Protein AF-A0A1L5KM93-F1 (afdb_monomer_lite)

pLDDT: mean 81.87, std 17.28, range [39.25, 98.19]

Sequence (45 aa):
MSVIETATVPLAQQQADALLNVKDLRVTFSTPDGDVTAVNDLNFS

Secondary structure (DSSP, 8-state):
----------HHHHHHH-S--EEEEEEEEEETTEEEEEEEEEEE-

Structure (mmCIF, N/CA/C/O backbone):
data_AF-A0A1L5KM93-F1
#
_entry.id   AF-A0A1L5KM93-F1
#
loop_
_atom_site.group_PDB
_atom_site.id
_atom_site.type_symbol
_atom_site.label_atom_id
_atom_site.label_alt_id
_atom_site.label_comp_id
_atom_site.label_asym_id
_atom_site.label_entity_id
_atom_site.label_seq_id
_atom_site.pdbx_PDB_ins_code
_atom_site.Cartn_x
_atom_site.Cartn_y
_atom_site.Cartn_z
_atom_site.occupancy
_atom_site.B_iso_or_equiv
_atom_site.auth_seq_id
_atom_site.auth_comp_id
_atom_site.auth_asym_id
_atom_site.auth_atom_id
_atom_site.pdbx_PDB_model_num
ATOM 1 N N . MET A 1 1 ? 12.606 -19.810 31.561 1.00 39.25 1 MET A N 1
ATOM 2 C CA . MET A 1 1 ? 12.771 -18.743 30.550 1.00 39.25 1 MET A CA 1
ATOM 3 C C . MET A 1 1 ? 11.450 -18.660 29.797 1.00 39.25 1 MET A C 1
ATOM 5 O O . MET A 1 1 ? 10.966 -19.710 29.399 1.00 39.25 1 MET A O 1
ATOM 9 N N . SER A 1 2 ? 10.818 -17.482 29.783 1.00 51.47 2 SER A N 1
ATOM 10 C CA . SER A 1 2 ? 9.385 -17.265 29.523 1.00 51.47 2 SER A CA 1
ATOM 11 C C . SER A 1 2 ? 8.855 -17.845 28.218 1.00 51.47 2 SER A C 1
ATOM 13 O O . SER A 1 2 ? 9.408 -17.605 27.148 1.00 51.47 2 SER A O 1
ATOM 15 N N . VAL A 1 3 ? 7.708 -18.511 28.328 1.00 58.47 3 VAL A N 1
ATOM 16 C CA . VAL A 1 3 ? 6.752 -18.657 27.234 1.00 58.47 3 VAL A CA 1
ATOM 17 C C . VAL A 1 3 ? 6.199 -17.265 26.931 1.00 58.47 3 VAL A C 1
ATOM 19 O O . VAL A 1 3 ? 5.689 -16.591 27.822 1.00 58.47 3 VAL A O 1
ATOM 22 N N . ILE A 1 4 ? 6.366 -16.779 25.705 1.00 60.41 4 ILE A N 1
ATOM 23 C CA . ILE A 1 4 ? 5.598 -15.620 25.256 1.00 60.41 4 ILE A CA 1
ATOM 24 C C . ILE A 1 4 ? 4.175 -16.109 24.980 1.00 60.41 4 ILE A C 1
ATOM 26 O O . ILE A 1 4 ? 3.903 -16.734 23.960 1.00 60.41 4 ILE A O 1
ATOM 30 N N . GLU A 1 5 ? 3.268 -15.880 25.926 1.00 59.06 5 GLU A N 1
ATOM 31 C CA . GLU A 1 5 ? 1.834 -16.004 25.680 1.00 59.06 5 GLU A CA 1
ATOM 32 C C . GLU A 1 5 ? 1.437 -14.948 24.646 1.00 59.06 5 GLU A C 1
ATOM 34 O O . GLU A 1 5 ? 1.365 -13.754 24.935 1.00 59.06 5 GLU A O 1
ATOM 39 N N . THR A 1 6 ? 1.200 -15.378 23.407 1.00 59.41 6 THR A N 1
ATOM 40 C CA . THR A 1 6 ? 0.476 -14.568 22.429 1.00 59.41 6 THR A CA 1
ATOM 41 C C . THR A 1 6 ? -0.981 -14.518 22.878 1.00 59.41 6 THR A C 1
ATOM 43 O O . THR A 1 6 ? -1.778 -15.387 22.531 1.00 59.41 6 THR A O 1
ATOM 46 N N . ALA A 1 7 ? -1.320 -13.531 23.708 1.00 59.94 7 ALA A N 1
ATOM 47 C CA . ALA A 1 7 ? -2.706 -13.232 24.033 1.00 59.94 7 ALA A CA 1
ATOM 48 C C . ALA A 1 7 ? -3.425 -12.872 22.726 1.00 59.94 7 ALA A C 1
ATOM 50 O O . ALA A 1 7 ? -3.130 -11.860 22.092 1.00 59.94 7 ALA A O 1
ATOM 51 N N . THR A 1 8 ? -4.329 -13.743 22.286 1.00 61.03 8 THR A N 1
ATOM 52 C CA . THR A 1 8 ? -5.196 -13.489 21.138 1.00 61.03 8 THR A CA 1
ATOM 53 C C . THR A 1 8 ? -6.209 -12.431 21.552 1.00 61.03 8 THR A C 1
ATOM 55 O O . THR A 1 8 ? -7.214 -12.716 22.200 1.00 61.03 8 THR A O 1
ATOM 58 N N . VAL A 1 9 ? -5.906 -11.173 21.239 1.00 61.84 9 VAL A N 1
ATOM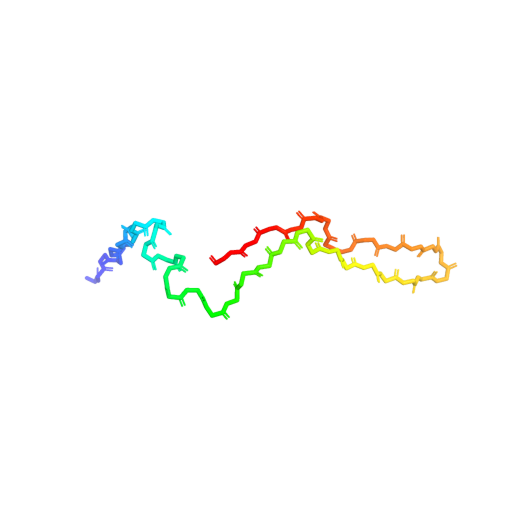 59 C CA . VAL A 1 9 ? -6.845 -10.071 21.444 1.00 61.84 9 VAL A CA 1
ATOM 60 C C . VAL A 1 9 ? -8.021 -10.282 20.483 1.00 61.84 9 VAL A C 1
ATOM 62 O O . VAL A 1 9 ? -7.793 -10.572 19.306 1.00 61.84 9 VAL A O 1
ATOM 65 N N . PRO A 1 10 ? -9.281 -10.176 20.935 1.00 66.44 10 PRO A N 1
ATOM 66 C CA . PRO A 1 10 ? -10.424 -10.278 20.039 1.00 66.44 10 PRO A CA 1
ATOM 67 C C . PRO A 1 10 ? -10.319 -9.236 18.919 1.00 66.44 10 PRO A C 1
ATOM 69 O O . PRO A 1 10 ? -10.096 -8.058 19.192 1.00 66.44 10 PRO A O 1
ATOM 72 N N . LEU A 1 11 ? -10.526 -9.653 17.666 1.00 63.53 11 LEU A N 1
ATOM 73 C CA . LEU A 1 11 ? -10.443 -8.801 16.465 1.00 63.53 11 LEU A CA 1
ATOM 74 C C . LEU A 1 11 ? -11.235 -7.483 16.589 1.00 63.53 11 LEU A C 1
ATOM 76 O O . LEU A 1 11 ? -10.809 -6.450 16.084 1.00 63.53 11 LEU A O 1
ATOM 80 N N . ALA A 1 12 ? -12.358 -7.504 17.312 1.00 62.75 12 ALA A N 1
ATOM 81 C CA . ALA A 1 12 ? -13.179 -6.322 17.574 1.00 62.75 12 ALA A CA 1
ATOM 82 C C . ALA A 1 12 ? -12.495 -5.283 18.487 1.00 62.75 12 ALA A C 1
ATOM 84 O O . ALA A 1 12 ? -12.723 -4.088 18.328 1.00 62.75 12 ALA A O 1
ATOM 85 N N . GLN A 1 13 ? -11.648 -5.720 19.424 1.00 63.84 13 GLN A N 1
ATOM 86 C CA . GLN A 1 13 ? -10.838 -4.827 20.258 1.00 63.84 13 GLN A CA 1
ATOM 87 C C . GLN A 1 13 ? -9.630 -4.294 19.478 1.00 63.84 13 GLN A C 1
ATOM 89 O O . GLN A 1 13 ? -9.352 -3.104 19.558 1.00 63.84 13 GLN A O 1
ATOM 94 N N . GLN A 1 14 ? -8.995 -5.118 18.631 1.00 63.75 14 GLN A N 1
ATOM 95 C CA . GLN A 1 14 ? -7.960 -4.637 17.700 1.00 63.75 14 GLN A CA 1
ATOM 96 C C . GLN A 1 14 ? -8.478 -3.527 16.774 1.00 63.75 14 GLN A C 1
ATOM 98 O O . GLN A 1 14 ? -7.767 -2.559 16.545 1.00 63.75 14 GLN A O 1
ATOM 103 N N . GLN A 1 15 ? -9.721 -3.626 16.293 1.00 64.38 15 GLN A N 1
ATOM 104 C CA . GLN A 1 15 ? -10.348 -2.588 15.465 1.00 64.38 15 GLN A CA 1
ATOM 105 C C . GLN A 1 15 ? -10.737 -1.317 16.224 1.00 64.38 15 GLN A C 1
ATOM 107 O O . GLN A 1 15 ? -10.806 -0.254 15.615 1.00 64.38 15 GLN A O 1
ATOM 112 N N . ALA A 1 16 ? -11.007 -1.405 17.527 1.00 68.12 16 ALA A N 1
ATOM 113 C CA . ALA A 1 16 ? -11.295 -0.229 18.346 1.00 68.12 16 ALA A CA 1
ATOM 114 C C . ALA A 1 16 ? -10.022 0.578 18.658 1.00 68.12 16 ALA A C 1
ATOM 116 O O . ALA A 1 16 ? -10.081 1.803 18.733 1.00 68.12 16 ALA A O 1
ATOM 117 N N . ASP A 1 17 ? -8.882 -0.109 18.785 1.00 72.12 17 ASP A N 1
ATOM 118 C CA . ASP A 1 17 ? -7.559 0.492 19.004 1.00 72.12 17 ASP A CA 1
ATOM 119 C C . ASP A 1 17 ? -6.811 0.811 17.693 1.00 72.12 17 ASP A C 1
ATOM 121 O O . ASP A 1 17 ? -5.745 1.435 17.706 1.00 72.12 17 ASP A O 1
ATOM 125 N N . ALA A 1 18 ? -7.362 0.395 16.551 1.00 77.50 18 ALA A N 1
ATOM 126 C CA . ALA A 1 18 ? -6.818 0.654 15.229 1.00 77.50 18 ALA A CA 1
ATOM 127 C C . ALA A 1 18 ? -6.768 2.160 14.946 1.00 77.50 18 ALA A C 1
ATOM 129 O O . ALA A 1 18 ? -7.784 2.809 14.694 1.00 77.50 18 ALA A O 1
ATOM 130 N N . LEU A 1 19 ? -5.559 2.723 14.929 1.00 89.06 19 LEU A N 1
ATOM 131 C CA . LEU A 1 19 ? -5.351 4.132 14.580 1.00 89.06 19 LEU A CA 1
ATOM 132 C C . LEU A 1 19 ? -5.620 4.413 13.097 1.00 89.06 19 LEU A C 1
ATOM 134 O O . LEU A 1 19 ? -5.832 5.564 12.715 1.00 89.06 19 LEU A O 1
ATOM 138 N N . LEU A 1 20 ? -5.585 3.376 12.257 1.00 89.19 20 LEU A N 1
ATOM 139 C CA . LEU A 1 20 ? -5.781 3.505 10.826 1.00 89.19 20 LEU A CA 1
ATOM 140 C C . LEU A 1 20 ? -6.558 2.312 10.279 1.00 89.19 20 LEU A C 1
ATOM 142 O O . LEU A 1 20 ? -6.136 1.172 10.400 1.00 89.19 20 LEU A O 1
ATOM 146 N N . ASN A 1 21 ? -7.662 2.609 9.605 1.00 89.00 21 ASN A N 1
ATOM 147 C CA . ASN A 1 21 ? -8.409 1.640 8.819 1.00 89.00 21 ASN A CA 1
ATOM 148 C C . ASN A 1 21 ? -8.091 1.878 7.342 1.00 89.00 21 ASN A C 1
ATOM 150 O O . ASN A 1 21 ? -8.464 2.913 6.783 1.00 89.00 21 ASN A O 1
ATOM 154 N N . VAL A 1 22 ? -7.387 0.938 6.723 1.00 92.75 22 VAL A N 1
ATOM 155 C CA . VAL A 1 22 ? -6.968 1.011 5.325 1.00 92.75 22 VAL A CA 1
ATOM 156 C C . VAL A 1 22 ? -7.716 -0.032 4.521 1.00 92.75 22 VAL A C 1
ATOM 158 O O . VAL A 1 22 ? -7.726 -1.216 4.858 1.00 92.75 22 VAL A O 1
ATOM 161 N N . LYS A 1 23 ? -8.300 0.418 3.413 1.00 95.2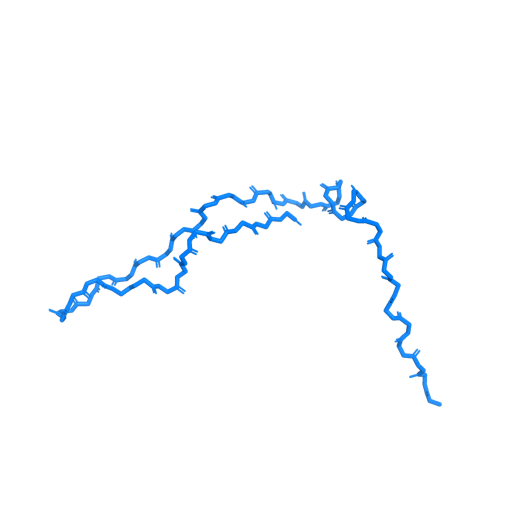5 23 LYS A N 1
ATOM 162 C CA . LYS A 1 23 ? -8.966 -0.451 2.454 1.00 95.25 23 LYS A CA 1
ATOM 163 C C . LYS A 1 23 ? -8.351 -0.320 1.079 1.00 95.25 23 LYS A C 1
ATOM 165 O O . LYS A 1 23 ? -7.996 0.785 0.674 1.00 95.25 23 LYS A O 1
ATOM 170 N N . ASP A 1 24 ? -8.249 -1.458 0.403 1.00 96.50 24 ASP A N 1
ATOM 171 C CA . ASP A 1 24 ? -7.844 -1.572 -0.998 1.00 96.50 24 ASP A CA 1
ATOM 172 C C . ASP A 1 24 ? -6.542 -0.815 -1.316 1.00 96.50 24 ASP A C 1
ATOM 174 O O . ASP A 1 24 ? -6.399 -0.173 -2.359 1.00 96.50 24 ASP A O 1
ATOM 178 N N . LEU A 1 25 ? -5.569 -0.868 -0.396 1.00 97.06 25 LEU A N 1
ATOM 179 C CA . LEU A 1 25 ? -4.288 -0.205 -0.592 1.00 97.06 25 LEU A CA 1
ATOM 180 C C . LEU A 1 25 ? -3.559 -0.847 -1.766 1.00 97.06 25 LEU A C 1
ATOM 182 O O . LEU A 1 25 ? -3.175 -2.018 -1.723 1.00 97.06 25 LEU A O 1
ATOM 186 N N . ARG A 1 26 ? -3.306 -0.029 -2.781 1.00 98.00 26 ARG A N 1
ATOM 187 C CA . ARG A 1 26 ? -2.476 -0.362 -3.928 1.00 98.00 26 ARG A CA 1
ATOM 188 C C . ARG A 1 26 ? -1.273 0.559 -3.968 1.00 98.00 26 ARG A C 1
ATOM 190 O O . ARG A 1 26 ? -1.404 1.775 -3.849 1.00 98.00 26 ARG A O 1
ATOM 197 N N . VAL A 1 27 ? -0.105 -0.032 -4.175 1.00 97.69 27 VAL A N 1
ATOM 198 C CA . VAL A 1 27 ? 1.134 0.712 -4.387 1.00 97.69 27 VAL A CA 1
ATOM 199 C C . VAL A 1 27 ? 1.766 0.210 -5.668 1.00 97.69 27 VAL A C 1
ATOM 201 O O . VAL A 1 27 ? 2.111 -0.970 -5.779 1.00 97.69 27 VAL A O 1
ATOM 204 N N . THR A 1 28 ? 1.921 1.123 -6.618 1.00 98.00 28 THR A N 1
ATOM 205 C CA . THR A 1 28 ? 2.502 0.859 -7.930 1.00 98.00 28 THR A CA 1
ATOM 206 C C . THR A 1 28 ? 3.663 1.814 -8.150 1.00 98.00 28 THR A C 1
ATOM 208 O O . THR A 1 28 ? 3.554 3.011 -7.892 1.00 98.00 28 THR A O 1
ATOM 211 N N . PHE A 1 29 ? 4.779 1.267 -8.615 1.00 98.19 29 PHE A N 1
ATOM 212 C CA . PHE A 1 29 ? 5.962 2.015 -9.003 1.00 98.19 29 PHE A CA 1
ATOM 213 C C . PHE A 1 29 ? 6.113 1.938 -10.513 1.00 98.19 29 PHE A C 1
ATOM 215 O O . PHE A 1 29 ? 6.165 0.842 -11.071 1.00 98.19 29 PHE A O 1
ATOM 222 N N . SER A 1 30 ? 6.225 3.088 -11.166 1.00 98.12 30 SER A N 1
ATOM 223 C CA . SER A 1 30 ? 6.569 3.125 -12.582 1.00 98.12 30 SER A CA 1
ATOM 224 C C . SER A 1 30 ? 8.059 2.889 -12.761 1.00 98.12 30 SER A C 1
ATOM 226 O O . SER A 1 30 ? 8.889 3.597 -12.187 1.00 98.12 30 SER A O 1
ATOM 228 N N . THR A 1 31 ? 8.399 1.889 -13.567 1.00 95.94 31 THR A N 1
ATOM 229 C CA . THR A 1 31 ? 9.772 1.613 -13.992 1.00 95.94 31 THR A CA 1
ATOM 230 C C . THR A 1 31 ? 9.890 1.804 -15.505 1.00 95.94 31 THR A C 1
ATOM 232 O O . THR A 1 31 ? 8.871 1.773 -16.201 1.00 95.94 31 THR A O 1
ATOM 235 N N . PRO A 1 32 ? 11.105 1.994 -16.051 1.00 98.00 32 PRO A N 1
ATOM 236 C CA . PRO A 1 32 ? 11.301 2.075 -17.500 1.00 98.00 32 PRO A CA 1
ATOM 237 C C . PRO A 1 32 ? 10.765 0.857 -18.268 1.00 98.00 32 PRO A C 1
ATOM 239 O O . PRO A 1 32 ? 10.342 1.002 -19.412 1.00 98.00 32 PRO A O 1
ATOM 242 N N . ASP A 1 33 ? 10.732 -0.311 -17.622 1.00 94.94 33 ASP A N 1
ATOM 243 C CA . ASP A 1 33 ? 10.270 -1.573 -18.210 1.00 94.94 33 ASP A CA 1
ATOM 244 C C . ASP A 1 33 ? 8.769 -1.833 -17.962 1.00 94.94 33 ASP A C 1
ATOM 246 O O . ASP A 1 33 ? 8.229 -2.854 -18.391 1.00 94.94 33 ASP A O 1
ATOM 250 N N . GLY A 1 34 ? 8.083 -0.908 -17.280 1.00 97.19 34 GLY A N 1
ATOM 251 C CA . GLY A 1 34 ? 6.652 -0.960 -16.992 1.00 97.19 34 GLY A CA 1
ATOM 252 C C . GLY A 1 34 ? 6.303 -0.699 -15.527 1.00 97.19 34 GLY A C 1
ATOM 253 O O . GLY A 1 34 ? 7.164 -0.537 -14.659 1.00 97.19 34 GLY A O 1
ATOM 254 N N . ASP A 1 35 ? 5.007 -0.655 -15.243 1.00 98.00 35 ASP A N 1
ATOM 255 C CA . ASP A 1 35 ? 4.501 -0.482 -13.885 1.00 98.00 35 ASP A CA 1
ATOM 256 C C . ASP A 1 35 ? 4.608 -1.785 -13.084 1.00 98.00 35 ASP A C 1
ATOM 258 O O . ASP A 1 35 ? 4.151 -2.848 -13.509 1.00 98.00 35 ASP A O 1
ATOM 262 N N . VAL A 1 36 ? 5.170 -1.692 -11.879 1.00 97.62 36 VAL A N 1
ATOM 263 C CA . VAL A 1 36 ? 5.305 -2.808 -10.941 1.00 97.62 36 VAL A CA 1
ATOM 264 C C . VAL A 1 36 ? 4.441 -2.539 -9.718 1.00 97.62 36 VAL A C 1
ATOM 266 O O . VAL A 1 36 ? 4.605 -1.535 -9.026 1.00 97.62 36 VAL A O 1
ATOM 269 N N . THR A 1 37 ? 3.518 -3.452 -9.428 1.00 97.62 37 THR A N 1
ATOM 270 C CA . THR A 1 37 ? 2.662 -3.365 -8.238 1.00 97.62 37 THR A CA 1
ATOM 271 C C . THR A 1 37 ? 3.336 -4.072 -7.068 1.00 97.62 37 THR A C 1
ATOM 273 O O . THR A 1 37 ? 3.509 -5.287 -7.092 1.00 97.62 37 THR A O 1
ATOM 276 N N . ALA A 1 38 ? 3.711 -3.307 -6.044 1.00 97.38 38 ALA A N 1
ATOM 277 C CA . ALA A 1 38 ? 4.331 -3.821 -4.824 1.00 97.38 38 ALA A CA 1
ATOM 278 C C . ALA A 1 38 ? 3.298 -4.208 -3.759 1.00 97.38 38 ALA A C 1
ATOM 280 O O . ALA A 1 38 ? 3.538 -5.110 -2.960 1.00 97.38 38 ALA A O 1
ATOM 281 N N . VAL A 1 39 ? 2.144 -3.536 -3.753 1.00 97.56 39 VAL A N 1
ATOM 282 C CA . VAL A 1 39 ? 1.019 -3.858 -2.868 1.00 97.56 39 VAL A CA 1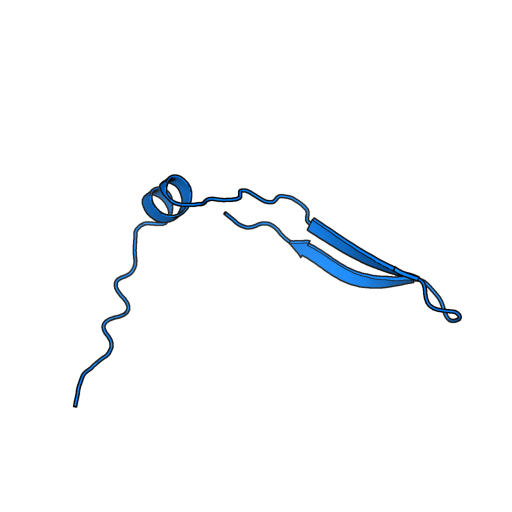
ATOM 283 C C . VAL A 1 39 ? -0.240 -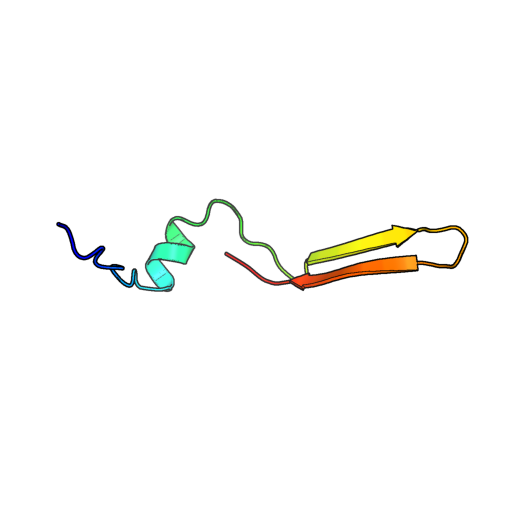3.945 -3.711 1.00 97.56 39 VAL A C 1
ATOM 285 O O . VAL A 1 39 ? -0.525 -3.028 -4.482 1.00 97.56 39 VAL A O 1
ATOM 288 N N . ASN A 1 40 ? -0.977 -5.044 -3.569 1.00 96.44 40 ASN A N 1
ATOM 289 C CA . ASN A 1 40 ? -2.171 -5.327 -4.353 1.00 96.44 40 ASN A CA 1
ATOM 290 C C . ASN A 1 40 ? -3.387 -5.492 -3.432 1.00 96.44 40 ASN A C 1
ATOM 292 O O . ASN A 1 40 ? -3.544 -6.544 -2.818 1.00 96.44 40 ASN A O 1
ATOM 296 N N . ASP A 1 41 ? -4.206 -4.442 -3.351 1.00 96.19 41 ASP A N 1
ATOM 297 C CA . ASP A 1 41 ? -5.498 -4.390 -2.651 1.00 96.19 41 ASP A CA 1
ATOM 298 C C . ASP A 1 41 ? -5.441 -4.885 -1.194 1.00 96.19 41 ASP A C 1
ATOM 300 O O . ASP A 1 41 ? -6.247 -5.698 -0.730 1.00 96.19 41 ASP A O 1
ATOM 304 N N . LEU A 1 42 ? -4.449 -4.386 -0.453 1.00 95.81 42 LEU A N 1
ATOM 305 C CA . LEU A 1 42 ? -4.263 -4.737 0.949 1.00 95.81 42 LEU A CA 1
A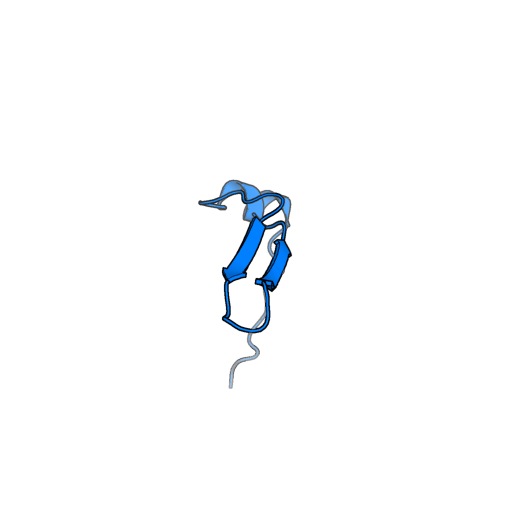TOM 306 C C . LEU A 1 42 ? -5.299 -4.022 1.826 1.00 95.81 42 LEU A C 1
ATOM 308 O O . LEU A 1 42 ? -5.450 -2.802 1.775 1.00 95.81 42 LEU A O 1
ATOM 312 N N . ASN A 1 43 ? -5.967 -4.798 2.673 1.00 93.44 43 ASN A N 1
ATOM 313 C CA . ASN A 1 43 ? -6.947 -4.327 3.642 1.00 93.44 43 ASN A CA 1
ATOM 314 C C . ASN A 1 43 ? -6.430 -4.616 5.059 1.00 93.44 43 ASN A C 1
ATOM 316 O O . ASN A 1 43 ? -6.081 -5.761 5.354 1.00 93.44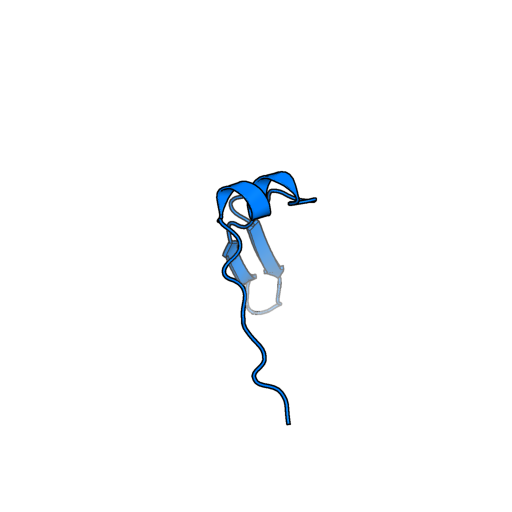 43 ASN A O 1
ATOM 320 N N . PHE A 1 44 ? -6.373 -3.602 5.928 1.00 90.38 44 PHE A N 1
ATOM 321 C CA . PHE A 1 44 ? -6.006 -3.775 7.336 1.00 90.38 44 PHE A CA 1
ATOM 322 C C . PHE A 1 44 ? -6.647 -2.716 8.239 1.00 90.38 44 PHE A C 1
ATOM 324 O O . PHE A 1 44 ? -6.992 -1.621 7.799 1.00 90.38 44 PHE A O 1
ATOM 331 N N . SER A 1 45 ? -6.796 -3.068 9.511 1.00 85.69 45 SER A N 1
ATOM 332 C CA . SER A 1 45 ? -7.313 -2.227 10.590 1.00 85.69 45 SER A CA 1
ATOM 333 C C . SER A 1 45 ? -6.495 -2.499 11.838 1.00 85.69 45 SER A C 1
ATOM 335 O O . SER A 1 45 ? -6.464 -3.697 12.207 1.00 85.69 45 SER A O 1
#

Radius of gyration: 17.2 Å; chains: 1; bounding box: 26×23×49 Å

Foldseek 3Di:
DDDPPPPPDPPVVVVVVDPDWDFQDWDWDADPVGIDIPDGGDTDD